Protein AF-A0A5C6C5L1-F1 (afdb_monomer_lite)

Secondary structure (DSSP, 8-state):
----------HHHHHHHHHHTT--------------TTPPPB-SSTTSPPB---HHHHHHHHHHHHHHHHHHSSPPP------TT--TTSSGGGT-GGGGT---HHHHHHHHHS---SS---S---

InterPro domains:
  IPR017850 Alkaline-phosphatase-like, core domain superfamily [G3DSA:3.40.720.10] (73-126)
  IPR017850 Alkaline-phosphatase-like, core domain superfamily [SSF53649] (75-122)
  IPR050738 Sulfatase enzyme [PTHR42693] (29-121)

Foldseek 3Di:
DDDDDDDDDDPVVVVVVVVVVVPDDDPPPPPPPPLPPPADFDDPDPPDDTDRDDVVVVVVVVVVQVVVCVVPVDGDDDDDDDDPPDDQQCAVCSPHAVVPPHHDVVVNVCCVVDPDDPDDDDPDDD

pLDDT: mean 73.53, std 24.04, range [26.02, 96.19]

Radius of gyration: 23.07 Å; chains: 1; bounding box: 49×68×43 Å

Organism: NCBI:txid2714739

Structure (mmCIF, N/CA/C/O backbone):
data_AF-A0A5C6C5L1-F1
#
_entry.id   AF-A0A5C6C5L1-F1
#
loop_
_atom_site.group_PDB
_atom_site.id
_atom_site.type_symbol
_atom_site.label_atom_id
_atom_site.label_alt_id
_atom_site.label_comp_id
_atom_site.label_asym_id
_atom_site.label_entity_id
_atom_site.label_seq_id
_atom_site.pdbx_PDB_ins_code
_atom_site.Cartn_x
_atom_site.Cartn_y
_atom_site.Cartn_z
_atom_site.occupancy
_atom_site.B_iso_or_equiv
_atom_site.auth_seq_id
_atom_site.auth_comp_id
_atom_site.auth_asym_id
_atom_site.auth_atom_id
_atom_site.pdbx_PDB_model_num
ATOM 1 N N . MET A 1 1 ? -22.782 -44.860 -6.032 1.00 30.09 1 MET A N 1
ATOM 2 C CA . MET A 1 1 ? -21.910 -45.078 -7.203 1.00 30.09 1 MET A CA 1
ATOM 3 C C . MET A 1 1 ? -22.085 -43.870 -8.123 1.00 30.09 1 MET A C 1
ATOM 5 O O . MET A 1 1 ? -23.201 -43.643 -8.551 1.00 30.09 1 MET A O 1
ATOM 9 N N . TYR A 1 2 ? -21.007 -43.091 -8.286 1.00 26.47 2 TYR A N 1
ATOM 10 C CA . TYR A 1 2 ? -20.724 -41.990 -9.237 1.00 26.47 2 TYR A CA 1
ATOM 11 C C . TYR A 1 2 ? -21.570 -40.687 -9.310 1.00 26.47 2 TYR A C 1
ATOM 13 O O . TYR A 1 2 ? -22.661 -40.647 -9.859 1.00 26.47 2 TYR A O 1
ATOM 21 N N . LEU A 1 3 ? -20.947 -39.625 -8.765 1.00 30.88 3 LEU A N 1
ATOM 22 C CA . LEU A 1 3 ? -20.686 -38.248 -9.262 1.00 30.88 3 LEU A CA 1
ATOM 23 C C . LEU A 1 3 ? -21.206 -37.810 -10.655 1.00 30.88 3 LEU A C 1
ATOM 25 O O . LEU A 1 3 ? -20.913 -38.485 -11.635 1.00 30.88 3 LEU A O 1
ATOM 29 N N . ASN A 1 4 ? -21.791 -36.601 -10.763 1.00 27.62 4 ASN A N 1
ATOM 30 C CA . ASN A 1 4 ? -21.168 -35.330 -11.240 1.00 27.62 4 ASN A CA 1
ATOM 31 C C . ASN A 1 4 ? -22.258 -34.230 -11.384 1.00 27.62 4 ASN A C 1
ATOM 33 O O . ASN A 1 4 ? -23.314 -34.512 -11.935 1.00 27.62 4 ASN A O 1
ATOM 37 N N . VAL A 1 5 ? -22.202 -33.083 -10.689 1.00 38.81 5 VAL A N 1
ATOM 38 C CA . VAL A 1 5 ? -21.612 -31.770 -11.071 1.00 38.81 5 VAL A CA 1
ATOM 39 C C . VAL A 1 5 ? -21.978 -31.277 -12.485 1.00 38.81 5 VAL A C 1
ATOM 41 O O . VAL A 1 5 ? -21.390 -31.744 -13.451 1.00 38.81 5 VAL A O 1
ATOM 44 N N . GLU A 1 6 ? -22.929 -30.335 -12.588 1.00 32.75 6 GLU A N 1
ATOM 45 C CA . GLU A 1 6 ? -22.809 -29.000 -13.227 1.00 32.75 6 GLU A CA 1
ATOM 46 C C . GLU A 1 6 ? -24.180 -28.343 -13.502 1.00 32.75 6 GLU A C 1
ATOM 48 O O . GLU A 1 6 ? -25.161 -29.028 -13.771 1.00 32.75 6 GLU A O 1
ATOM 53 N N . SER A 1 7 ? -24.180 -26.998 -13.521 1.00 32.72 7 SER A N 1
ATOM 54 C CA . SER A 1 7 ? -25.243 -26.080 -13.984 1.00 32.72 7 SER A CA 1
ATOM 55 C C . SER A 1 7 ? -26.510 -26.000 -13.113 1.00 32.72 7 SER A C 1
ATOM 57 O O . SER A 1 7 ? -27.139 -26.999 -12.815 1.00 32.72 7 SER A O 1
ATOM 59 N N . PHE A 1 8 ? -27.015 -24.845 -12.677 1.00 39.41 8 PHE A N 1
ATOM 60 C CA . PHE A 1 8 ? -26.961 -23.511 -13.269 1.00 39.41 8 PHE A CA 1
ATOM 61 C C . PHE A 1 8 ? -27.334 -22.505 -12.156 1.00 39.41 8 PHE A C 1
ATOM 63 O O . PHE A 1 8 ? -28.430 -22.589 -11.603 1.00 39.41 8 PHE A O 1
ATOM 70 N N . MET A 1 9 ? -26.430 -21.588 -11.785 1.00 39.03 9 MET A N 1
ATOM 71 C CA . MET A 1 9 ? -26.757 -20.466 -10.889 1.00 39.03 9 MET A CA 1
ATOM 72 C C . MET A 1 9 ? -27.764 -19.564 -11.607 1.00 39.03 9 MET A C 1
ATOM 74 O O . MET A 1 9 ? -27.509 -19.096 -12.717 1.00 39.03 9 MET A O 1
ATOM 78 N N . ASN A 1 10 ? -28.937 -19.388 -11.007 1.00 39.09 10 ASN A N 1
ATOM 79 C CA . ASN A 1 10 ? -30.094 -18.768 -11.640 1.00 39.09 10 ASN A CA 1
ATOM 80 C C . ASN A 1 10 ? -30.059 -17.246 -11.428 1.00 39.09 10 ASN A C 1
ATOM 82 O O . ASN A 1 10 ? -29.670 -16.756 -10.372 1.00 39.09 10 ASN A O 1
ATOM 86 N N . THR A 1 11 ? -30.530 -16.474 -12.408 1.00 48.53 11 THR A N 1
ATOM 87 C CA . THR A 1 11 ? -30.675 -15.005 -12.355 1.00 48.53 11 THR A CA 1
ATOM 88 C C . THR A 1 11 ? -31.553 -14.532 -11.180 1.00 48.53 11 THR A C 1
ATOM 90 O O . THR A 1 11 ? -31.477 -13.379 -10.764 1.00 48.53 11 THR A O 1
ATOM 93 N N . GLN A 1 12 ? -32.345 -15.437 -10.595 1.00 46.66 12 GLN A N 1
ATOM 94 C CA . GLN A 1 12 ? -33.133 -15.223 -9.375 1.00 46.66 12 GLN A CA 1
ATOM 95 C C . GLN A 1 12 ? -32.256 -15.054 -8.112 1.00 46.66 12 GLN A C 1
ATOM 97 O O . GLN A 1 12 ? -32.631 -14.296 -7.219 1.00 46.66 12 GLN A O 1
ATOM 102 N N . ASP A 1 13 ? -31.059 -15.656 -8.066 1.00 42.59 13 ASP A N 1
ATOM 103 C CA . ASP A 1 13 ? -30.123 -15.523 -6.936 1.00 42.59 13 ASP A CA 1
ATOM 104 C C . ASP A 1 13 ? -29.452 -14.135 -6.916 1.00 42.59 13 ASP A C 1
ATOM 106 O O . ASP A 1 13 ? -29.162 -13.579 -5.854 1.00 42.59 13 ASP A O 1
ATOM 110 N N . PHE A 1 14 ? -29.279 -13.519 -8.094 1.00 40.75 14 PHE A N 1
ATOM 111 C CA . PHE A 1 14 ? -28.740 -12.159 -8.233 1.00 40.75 14 PHE A CA 1
ATOM 112 C C . PHE A 1 14 ? -29.721 -11.080 -7.752 1.00 40.75 14 PHE A C 1
ATOM 114 O O . PHE A 1 14 ? -29.301 -10.056 -7.212 1.00 40.75 14 PHE A O 1
ATOM 121 N N . ILE A 1 15 ? -31.028 -11.316 -7.895 1.00 42.22 15 ILE A N 1
ATOM 122 C CA . ILE A 1 15 ? -32.070 -10.396 -7.416 1.00 42.22 15 ILE A CA 1
ATOM 123 C C . ILE A 1 15 ? -32.208 -10.490 -5.888 1.00 42.22 15 ILE A C 1
ATOM 125 O O . ILE A 1 15 ? -32.413 -9.473 -5.224 1.00 42.22 15 ILE A O 1
ATOM 129 N N . PHE A 1 16 ? -32.010 -11.678 -5.307 1.00 33.47 16 PHE A N 1
ATOM 130 C CA . PHE A 1 16 ? -32.077 -11.866 -3.856 1.00 33.47 16 PHE A CA 1
ATOM 131 C C . PHE A 1 16 ? -30.890 -11.220 -3.117 1.00 33.47 16 PHE A C 1
ATOM 133 O O . PHE A 1 16 ? -31.066 -10.663 -2.034 1.00 33.47 16 PHE A O 1
ATOM 140 N N . PHE A 1 17 ? -29.697 -11.201 -3.723 1.00 33.41 17 PHE A N 1
ATOM 141 C CA . PHE A 1 17 ? -28.528 -10.528 -3.140 1.00 33.41 17 PHE A CA 1
ATOM 142 C C . PHE A 1 17 ? -28.616 -8.992 -3.221 1.00 33.41 17 PHE A C 1
ATOM 144 O O . PHE A 1 17 ? -28.105 -8.293 -2.348 1.00 33.41 17 PHE A O 1
ATOM 151 N N . LEU A 1 18 ? -29.317 -8.455 -4.228 1.00 32.16 18 LEU A N 1
ATOM 152 C CA . LEU A 1 18 ? -29.474 -7.010 -4.420 1.00 32.16 18 LEU A CA 1
ATOM 153 C C . LEU A 1 18 ? -30.521 -6.385 -3.475 1.00 32.16 18 LEU A C 1
ATOM 155 O O . LEU A 1 18 ? -30.366 -5.235 -3.074 1.00 32.16 18 LEU A O 1
ATOM 159 N N . ILE A 1 19 ? -31.553 -7.131 -3.062 1.00 35.94 19 ILE A N 1
ATOM 160 C CA . ILE A 1 19 ? -32.607 -6.616 -2.164 1.00 35.94 19 ILE A CA 1
ATOM 161 C C . ILE A 1 19 ? -32.161 -6.608 -0.691 1.00 35.94 19 ILE A C 1
ATOM 163 O O . ILE A 1 19 ? -32.533 -5.702 0.055 1.00 35.94 19 ILE A O 1
ATOM 167 N N . VAL A 1 20 ? -31.285 -7.529 -0.270 1.00 32.25 20 VAL A N 1
ATOM 168 C CA . VAL A 1 20 ? -30.706 -7.503 1.091 1.00 32.25 20 VAL A CA 1
ATOM 169 C C . VAL A 1 20 ? -29.775 -6.293 1.291 1.00 32.25 20 VAL A C 1
ATOM 171 O O . VAL A 1 20 ? -29.652 -5.794 2.408 1.00 32.25 20 VAL A O 1
ATOM 174 N N . ALA A 1 21 ? -29.196 -5.745 0.218 1.00 35.38 21 ALA A N 1
ATOM 175 C CA . ALA A 1 21 ? -28.339 -4.558 0.279 1.00 35.38 21 ALA A CA 1
ATOM 176 C C . ALA A 1 21 ? -29.103 -3.222 0.427 1.00 35.38 21 ALA A C 1
ATOM 178 O O . ALA A 1 21 ? -28.485 -2.208 0.738 1.00 35.38 21 ALA A O 1
ATOM 179 N N . VAL A 1 22 ? -30.430 -3.202 0.244 1.00 41.22 22 VAL A N 1
ATOM 180 C CA . VAL A 1 22 ? -31.254 -1.972 0.303 1.00 41.22 22 VAL A CA 1
ATOM 181 C C . VAL A 1 22 ? -32.091 -1.884 1.596 1.00 41.22 22 VAL A C 1
ATOM 183 O O . VAL A 1 22 ? -32.724 -0.870 1.871 1.00 41.22 22 VAL A O 1
ATOM 186 N N . GLY A 1 23 ? -32.060 -2.920 2.442 1.00 28.28 23 GLY A N 1
ATOM 187 C CA . GLY A 1 23 ? -32.926 -3.055 3.620 1.00 28.28 23 GLY A CA 1
ATOM 188 C C . GLY A 1 23 ? -32.321 -2.708 4.985 1.00 28.28 23 GLY A C 1
ATOM 189 O O . GLY A 1 23 ? -32.968 -2.986 5.990 1.00 28.28 23 GLY A O 1
ATOM 190 N N . CYS A 1 24 ? -31.119 -2.129 5.069 1.00 26.02 24 CYS A N 1
ATOM 191 C CA . CYS A 1 24 ? -30.582 -1.636 6.343 1.00 26.02 24 CYS A CA 1
ATOM 192 C C . CYS A 1 24 ? -30.646 -0.108 6.381 1.00 26.02 24 CYS A C 1
ATOM 194 O O . CYS A 1 24 ? -29.683 0.600 6.097 1.00 26.02 24 CYS A O 1
ATOM 196 N N . SER A 1 25 ? -31.827 0.401 6.713 1.00 35.06 25 SER A N 1
ATOM 197 C CA . SER A 1 25 ? -31.985 1.744 7.241 1.00 35.06 25 SER A CA 1
ATOM 198 C C . SER A 1 25 ? -31.297 1.827 8.603 1.00 35.06 25 SER A C 1
ATOM 200 O O . SER A 1 25 ? -31.870 1.447 9.622 1.00 35.06 25 SER A O 1
ATOM 202 N N . SER A 1 26 ? -30.097 2.387 8.631 1.00 33.81 26 SER A N 1
ATOM 203 C CA . SER A 1 26 ? -29.694 3.256 9.726 1.00 33.81 26 SER A CA 1
ATOM 204 C C . SER A 1 26 ? -29.525 4.644 9.135 1.00 33.81 26 SER A C 1
ATOM 206 O O . SER A 1 26 ? -28.580 4.944 8.412 1.00 33.81 26 SER A O 1
ATOM 208 N N . THR A 1 27 ? -30.491 5.503 9.440 1.00 36.91 27 THR A N 1
ATOM 209 C CA . THR A 1 27 ? -30.244 6.931 9.570 1.00 36.91 27 THR A CA 1
ATOM 210 C C . THR A 1 27 ? -29.053 7.108 10.504 1.00 36.91 27 THR A C 1
ATOM 212 O O . THR A 1 27 ? -29.188 7.080 11.723 1.00 36.91 27 THR A O 1
ATOM 215 N N . ALA A 1 28 ? -27.883 7.230 9.908 1.00 34.66 28 ALA A N 1
ATOM 216 C CA . ALA A 1 28 ? -26.723 7.849 10.496 1.00 34.66 28 ALA A CA 1
ATOM 217 C C . ALA A 1 28 ? -26.100 8.675 9.371 1.00 34.66 28 ALA A C 1
ATOM 219 O O . ALA A 1 28 ? -25.028 8.377 8.859 1.00 34.66 28 ALA A O 1
ATOM 220 N N . PHE A 1 29 ? -26.776 9.772 9.019 1.00 32.09 29 PHE A N 1
ATOM 221 C CA . PHE A 1 29 ? -26.027 11.019 9.054 1.00 32.09 29 PHE A CA 1
ATOM 222 C C . PHE A 1 29 ? -25.532 11.103 10.497 1.00 32.09 29 PHE A C 1
ATOM 224 O O . PHE A 1 29 ? -26.259 11.550 11.380 1.00 32.09 29 PHE A O 1
ATOM 231 N N . ALA A 1 30 ? -24.383 10.480 10.774 1.00 34.03 30 ALA A N 1
ATOM 232 C CA . ALA A 1 30 ? -23.626 10.867 11.936 1.00 34.03 30 ALA A CA 1
ATOM 233 C C . ALA A 1 30 ? -23.402 12.351 11.695 1.00 34.03 30 ALA A C 1
ATOM 235 O O . ALA A 1 30 ? -22.843 12.726 10.663 1.00 34.03 30 ALA A O 1
ATOM 236 N N . ASP A 1 31 ? -23.985 13.177 12.561 1.00 36.34 31 ASP A N 1
ATOM 237 C CA . ASP A 1 31 ? -23.538 14.545 12.717 1.00 36.34 31 ASP A CA 1
ATOM 238 C C . ASP A 1 31 ? -22.015 14.501 12.616 1.00 36.34 31 ASP A C 1
ATOM 240 O O . ASP A 1 31 ? -21.370 13.798 13.403 1.00 36.34 31 ASP A O 1
ATOM 244 N N . ASP A 1 32 ? -21.455 15.204 11.630 1.00 46.66 32 ASP A N 1
ATOM 245 C CA . ASP A 1 32 ? -20.071 15.654 11.668 1.00 46.66 32 ASP A CA 1
ATOM 246 C C . ASP A 1 32 ? -19.976 16.553 12.909 1.00 46.66 32 ASP A C 1
ATOM 248 O O . ASP A 1 32 ? -20.014 17.784 12.829 1.00 46.66 32 ASP A O 1
ATOM 252 N N . ALA A 1 33 ? -19.965 15.939 14.097 1.00 48.56 33 ALA A N 1
ATOM 253 C CA . ALA A 1 33 ? -19.670 16.604 15.343 1.00 48.56 33 ALA A CA 1
ATOM 254 C C . ALA A 1 33 ? -18.352 17.316 15.068 1.00 48.56 33 ALA A C 1
ATOM 256 O O . ALA A 1 33 ? -17.4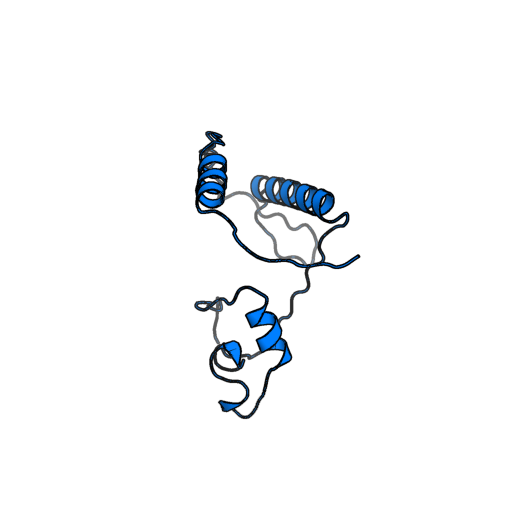20 16.654 14.604 1.00 48.56 33 ALA A O 1
ATOM 257 N N . PRO A 1 34 ? -18.278 18.647 15.237 1.00 48.94 34 PRO A N 1
ATOM 258 C CA . PRO A 1 34 ? -17.154 19.403 14.729 1.00 48.94 34 PRO A CA 1
ATOM 259 C C . PRO A 1 34 ? -15.899 18.808 15.347 1.00 48.94 34 PRO A C 1
ATOM 261 O O . PRO A 1 34 ? -15.668 18.951 16.550 1.00 48.94 34 PRO A O 1
ATOM 264 N N . THR A 1 35 ? -15.102 18.114 14.528 1.00 58.31 35 THR A N 1
ATOM 265 C CA . THR A 1 35 ? -13.725 17.796 14.862 1.00 58.31 35 THR A CA 1
ATOM 266 C C . THR A 1 35 ? -13.121 19.148 15.139 1.00 58.31 35 THR A C 1
ATOM 268 O O . THR A 1 35 ? -12.927 19.947 14.220 1.00 58.31 35 THR A O 1
ATOM 271 N N . ASN A 1 36 ? -12.960 19.473 16.416 1.00 64.81 36 ASN A N 1
ATOM 272 C CA . ASN A 1 36 ? -12.359 20.724 16.795 1.00 64.81 36 ASN A CA 1
ATOM 273 C C . ASN A 1 36 ? -10.941 20.663 16.225 1.00 64.81 36 ASN A C 1
ATOM 275 O O . ASN A 1 36 ? -10.086 19.972 16.763 1.00 64.81 36 ASN A O 1
ATOM 279 N N . VAL A 1 37 ? -10.707 21.326 15.092 1.00 64.19 37 VAL A N 1
ATOM 280 C CA . VAL A 1 37 ? -9.395 21.380 14.429 1.00 64.19 37 VAL A CA 1
ATOM 281 C C . VAL A 1 37 ? -8.344 22.041 15.322 1.00 64.19 37 VAL A C 1
ATOM 283 O O . VAL A 1 37 ? -7.151 21.928 15.067 1.00 64.19 37 VAL A O 1
ATOM 286 N N . PHE A 1 38 ? -8.796 22.699 16.391 1.00 73.94 38 PHE A N 1
ATOM 287 C CA . PHE A 1 38 ? -7.988 23.275 17.454 1.00 73.94 38 PHE A CA 1
ATOM 288 C C . PHE A 1 38 ? -7.927 22.380 18.701 1.00 73.94 38 PHE A C 1
ATOM 290 O O . PHE A 1 38 ? -7.514 22.843 19.765 1.00 73.94 38 PHE A O 1
ATOM 297 N N . ALA A 1 39 ? -8.356 21.116 18.613 1.00 72.75 39 ALA A N 1
ATOM 298 C CA . ALA A 1 39 ? -8.161 20.152 19.683 1.00 72.75 39 ALA A CA 1
ATOM 299 C C . ALA A 1 39 ? -6.655 19.999 19.955 1.00 72.75 39 ALA A C 1
ATOM 301 O O . ALA A 1 39 ? -5.861 19.935 19.011 1.00 72.75 39 ALA A O 1
ATOM 302 N N . PRO A 1 40 ? -6.246 19.957 21.232 1.00 78.00 40 PRO A N 1
ATOM 303 C CA . PRO A 1 40 ? -4.843 19.811 21.575 1.00 78.00 40 PRO A CA 1
ATOM 304 C C . PRO A 1 40 ? -4.309 18.479 21.043 1.00 78.00 40 PRO A C 1
ATOM 306 O O . PRO A 1 40 ? -4.979 17.446 21.124 1.00 78.00 40 PRO A O 1
ATOM 309 N N . THR A 1 41 ? -3.089 18.502 20.513 1.00 84.44 41 THR A N 1
ATOM 310 C CA . THR A 1 41 ? -2.388 17.280 20.133 1.00 84.44 41 THR A CA 1
ATOM 311 C C . THR A 1 41 ? -1.952 16.525 21.381 1.00 84.44 41 THR A C 1
ATOM 313 O O . THR A 1 41 ? -1.567 17.112 22.394 1.00 84.44 41 THR A O 1
ATOM 316 N N . VAL A 1 42 ? -2.019 15.200 21.312 1.00 85.56 42 VAL A N 1
ATOM 317 C CA . VAL A 1 42 ? -1.585 14.310 22.385 1.00 85.56 42 VAL A CA 1
A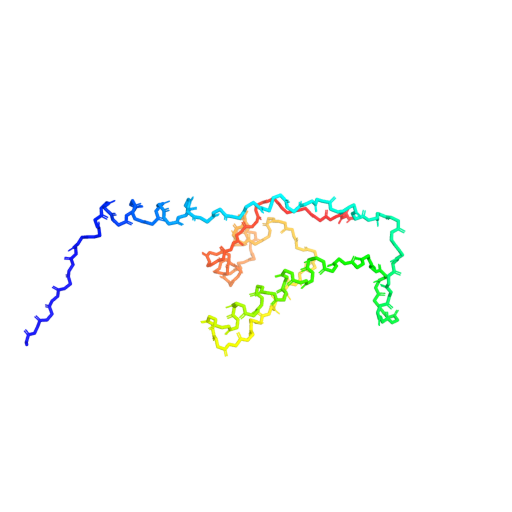TOM 318 C C . VAL A 1 42 ? -0.383 13.527 21.887 1.00 85.56 42 VAL A C 1
ATOM 320 O O . VAL A 1 42 ? -0.403 12.933 20.810 1.00 85.56 42 VAL A O 1
ATOM 323 N N . GLN A 1 43 ? 0.678 13.522 22.686 1.00 88.50 43 GLN A N 1
ATOM 324 C CA . GLN A 1 43 ? 1.849 12.696 22.449 1.00 88.50 43 GLN A CA 1
ATOM 325 C C . GLN A 1 43 ? 1.817 11.526 23.434 1.00 88.50 43 GLN A C 1
ATOM 327 O O . GLN A 1 43 ? 2.047 11.690 24.628 1.00 88.50 43 GLN A O 1
ATOM 332 N N . THR A 1 44 ? 1.494 10.329 22.947 1.00 85.06 44 THR A N 1
ATOM 333 C CA . THR A 1 44 ? 1.358 9.137 23.805 1.00 85.06 44 THR A CA 1
ATOM 334 C C . THR A 1 44 ? 2.700 8.546 24.238 1.00 85.06 44 THR A C 1
ATOM 336 O O . THR A 1 44 ? 2.759 7.803 25.215 1.00 85.06 44 THR A O 1
ATOM 339 N N . LYS A 1 45 ? 3.775 8.823 23.491 1.00 87.75 45 LYS A N 1
ATOM 340 C CA . LYS A 1 45 ? 5.148 8.376 23.767 1.00 87.75 45 LYS A CA 1
ATOM 341 C C . LYS A 1 45 ? 6.131 9.449 23.324 1.00 87.75 45 LYS A C 1
ATOM 343 O O . LYS A 1 45 ? 5.895 10.077 22.300 1.00 87.75 45 LYS A O 1
ATOM 348 N N . GLU A 1 46 ? 7.257 9.568 24.020 1.00 90.06 46 GLU A N 1
ATOM 349 C CA . GLU A 1 46 ? 8.308 10.558 23.726 1.00 90.06 46 GLU A CA 1
ATOM 350 C C . GLU A 1 46 ? 8.774 10.546 22.257 1.00 90.06 46 GLU A C 1
ATOM 352 O O . GLU A 1 46 ? 9.006 11.600 21.677 1.00 90.06 46 GLU A O 1
ATOM 357 N N . TYR A 1 47 ? 8.859 9.366 21.631 1.00 88.56 47 TYR A N 1
ATOM 358 C CA . TYR A 1 47 ? 9.339 9.209 20.248 1.00 88.56 47 TYR A CA 1
ATOM 359 C C . TYR A 1 47 ? 8.245 9.298 19.177 1.00 88.56 47 TYR A C 1
ATOM 361 O O . TYR A 1 47 ? 8.538 9.128 17.997 1.00 88.56 47 TYR A O 1
ATOM 369 N N . PHE A 1 48 ? 6.979 9.456 19.563 1.00 89.00 48 PHE A N 1
ATOM 370 C CA . PHE A 1 48 ? 5.875 9.545 18.606 1.00 89.00 48 PHE A CA 1
ATOM 371 C C . PHE A 1 48 ? 5.592 11.002 18.278 1.00 89.00 48 PHE A C 1
ATOM 373 O O . PHE A 1 48 ? 5.683 11.861 19.152 1.00 89.00 48 PHE A O 1
ATOM 380 N N . GLU A 1 49 ? 5.210 11.281 17.038 1.00 86.81 49 GLU A N 1
ATOM 381 C CA . GLU A 1 49 ? 4.733 12.611 16.680 1.00 86.81 49 GLU A CA 1
ATOM 382 C C . GLU A 1 49 ? 3.402 12.901 17.397 1.00 86.81 49 GLU A C 1
ATOM 384 O O . GLU A 1 49 ? 2.552 12.007 17.505 1.00 86.81 49 GLU A O 1
ATOM 389 N N . PRO A 1 50 ? 3.203 14.125 17.923 1.00 88.31 50 PRO A N 1
ATOM 390 C CA . PRO A 1 50 ? 1.924 14.518 18.495 1.00 88.31 50 PRO A CA 1
ATOM 391 C C . PRO A 1 50 ? 0.813 14.392 17.450 1.00 88.31 50 PRO A C 1
ATOM 393 O O . PRO A 1 50 ? 0.940 14.913 16.343 1.00 88.31 50 PRO A O 1
ATOM 396 N N . PHE A 1 51 ? -0.297 13.749 17.810 1.00 86.62 51 PHE A N 1
ATOM 397 C CA . PHE A 1 51 ? -1.432 13.570 16.904 1.00 86.62 51 PHE A CA 1
ATOM 398 C C . PHE A 1 51 ? -2.727 14.109 17.514 1.00 86.62 51 PHE A C 1
ATOM 400 O O . PHE A 1 51 ? -2.851 14.254 18.731 1.00 86.62 51 PHE A O 1
ATOM 407 N N . ILE A 1 52 ? -3.693 14.434 16.655 1.00 87.06 52 ILE A N 1
ATOM 408 C CA . ILE A 1 52 ? -5.037 14.839 17.078 1.00 87.06 52 ILE A CA 1
ATOM 409 C C . ILE A 1 52 ? -5.858 13.560 17.300 1.00 87.06 52 ILE A C 1
ATOM 411 O O . ILE A 1 52 ? -6.037 12.808 16.336 1.00 87.06 52 ILE A O 1
ATOM 415 N N . PRO A 1 53 ? -6.354 13.291 18.521 1.00 84.25 53 PRO A N 1
ATOM 416 C CA . PRO A 1 53 ? -7.133 12.088 18.799 1.00 84.25 53 PRO A CA 1
ATOM 417 C C . PRO A 1 53 ? -8.465 12.090 18.039 1.00 84.25 53 PRO A C 1
ATOM 419 O O . PRO A 1 53 ? -9.120 13.127 17.920 1.00 84.25 53 PRO A O 1
ATOM 422 N N . ARG A 1 54 ? -8.866 10.915 17.537 1.00 86.25 54 ARG A N 1
ATOM 423 C CA . ARG A 1 54 ? -10.107 10.701 16.768 1.00 86.25 54 ARG A CA 1
ATOM 424 C C . ARG A 1 54 ? -10.900 9.527 17.359 1.00 86.25 54 ARG A C 1
ATOM 426 O O . ARG A 1 54 ? -10.832 8.413 16.834 1.00 86.25 54 ARG A O 1
ATOM 433 N N . PRO A 1 55 ? -11.591 9.739 18.494 1.00 86.31 55 PRO A N 1
ATOM 434 C CA . PRO A 1 55 ? -12.211 8.657 19.267 1.00 86.31 55 PRO A CA 1
ATOM 435 C C . PRO A 1 55 ? -13.338 7.931 18.514 1.00 86.31 55 PRO A C 1
ATOM 437 O O . PRO A 1 55 ? -13.580 6.745 18.733 1.00 86.31 55 PRO A O 1
ATOM 440 N N . ASP A 1 56 ? -14.012 8.629 17.606 1.00 87.12 56 ASP A N 1
ATOM 441 C CA . ASP A 1 56 ? -14.991 8.092 16.663 1.00 87.12 56 ASP A CA 1
ATOM 442 C C . ASP A 1 56 ? -14.364 7.041 15.731 1.00 87.12 56 ASP A C 1
ATOM 444 O O . ASP A 1 56 ? -14.849 5.911 15.654 1.00 87.12 56 ASP A O 1
ATOM 448 N N . GLN A 1 57 ? -13.229 7.373 15.105 1.00 87.94 57 GLN A N 1
ATOM 449 C CA . GLN A 1 57 ? -12.498 6.466 14.213 1.00 87.94 57 GLN A CA 1
ATOM 450 C C . GLN A 1 57 ? -11.903 5.280 14.979 1.00 87.94 57 GLN A C 1
ATOM 452 O O . GLN A 1 57 ? -11.898 4.155 14.479 1.00 87.94 57 GLN A O 1
ATOM 457 N N . GLU A 1 58 ? -11.421 5.514 16.201 1.00 88.12 58 GLU A N 1
ATOM 458 C CA . GLU A 1 58 ? -10.908 4.460 17.081 1.00 88.12 58 GLU A CA 1
ATOM 459 C C . GLU A 1 58 ? -12.000 3.451 17.462 1.00 88.12 58 GLU A C 1
ATOM 461 O O . GLU A 1 58 ? -11.767 2.241 17.406 1.00 88.12 58 GLU A O 1
ATOM 466 N N . THR A 1 59 ? -13.204 3.934 17.788 1.00 91.81 59 THR A N 1
ATOM 467 C CA . THR A 1 59 ? -14.355 3.077 18.112 1.00 91.81 59 THR A CA 1
ATOM 468 C C . THR A 1 59 ? -14.788 2.263 16.891 1.00 91.81 59 THR A C 1
ATOM 470 O O . THR A 1 59 ? -14.916 1.042 16.974 1.00 91.81 59 THR A O 1
ATOM 473 N N . GLU A 1 60 ? -14.917 2.905 15.726 1.00 92.69 60 GLU A N 1
ATOM 474 C CA . GLU A 1 60 ? -15.280 2.220 14.481 1.00 92.69 60 GLU A CA 1
ATOM 475 C C . GLU A 1 60 ? -14.243 1.148 14.089 1.00 92.69 60 GLU A C 1
ATOM 477 O O . GLU A 1 60 ? -14.590 0.045 13.650 1.00 92.69 60 GLU A O 1
ATOM 482 N N . ALA A 1 61 ? -12.952 1.441 14.262 1.00 90.00 61 ALA A N 1
ATOM 483 C CA . ALA A 1 61 ? -11.879 0.486 14.011 1.00 90.00 61 ALA A CA 1
ATOM 484 C C . ALA A 1 61 ? -11.939 -0.714 14.971 1.00 90.00 61 ALA A C 1
ATOM 486 O O . ALA A 1 61 ? -11.738 -1.852 14.534 1.00 90.00 61 ALA A O 1
ATOM 487 N N . ALA A 1 62 ? -12.244 -0.482 16.253 1.00 90.69 62 ALA A N 1
ATOM 488 C CA . ALA A 1 62 ? -12.401 -1.540 17.248 1.00 90.69 62 ALA A CA 1
ATOM 489 C C . ALA A 1 62 ? -13.579 -2.472 16.915 1.00 90.69 62 ALA A C 1
ATOM 491 O O . ALA A 1 62 ? -13.422 -3.696 16.962 1.00 90.69 62 ALA A O 1
ATOM 492 N N . ASP A 1 63 ? -14.715 -1.917 16.491 1.00 93.81 63 ASP A N 1
ATOM 493 C CA . ASP A 1 63 ? -15.889 -2.696 16.082 1.00 93.81 63 ASP A CA 1
ATOM 494 C C . ASP A 1 63 ? -15.597 -3.557 14.844 1.00 93.81 63 ASP A C 1
ATOM 496 O O . ASP A 1 63 ? -15.906 -4.755 14.807 1.00 93.81 63 ASP A O 1
ATOM 500 N N . LYS A 1 64 ? -14.924 -2.981 13.837 1.00 92.19 64 LYS A N 1
ATOM 501 C CA . LYS A 1 64 ? -14.480 -3.717 12.640 1.00 92.19 64 LYS A CA 1
ATOM 502 C C . LYS A 1 64 ? -13.503 -4.834 12.998 1.00 92.19 64 LYS A C 1
ATOM 504 O O . LYS A 1 64 ? -13.606 -5.936 12.454 1.00 92.19 64 LYS A O 1
ATOM 509 N N . LEU A 1 65 ? -12.575 -4.581 13.918 1.00 91.81 65 LEU A N 1
ATOM 510 C CA . LEU A 1 65 ? -11.614 -5.577 14.379 1.00 91.81 65 LEU A CA 1
ATOM 511 C C . LEU A 1 65 ? -12.317 -6.745 15.087 1.00 91.81 65 LEU A C 1
ATOM 513 O O . LEU A 1 65 ? -12.066 -7.900 14.741 1.00 91.81 65 LEU A O 1
ATOM 517 N N . ALA A 1 66 ? -13.261 -6.459 15.988 1.00 92.62 66 ALA A N 1
ATOM 518 C CA . ALA A 1 66 ? -14.055 -7.479 16.671 1.00 92.62 66 ALA A CA 1
ATOM 519 C C . ALA A 1 66 ? -14.886 -8.325 15.688 1.00 92.62 66 ALA A C 1
ATOM 521 O O . ALA A 1 66 ? -14.968 -9.552 15.818 1.00 92.62 66 ALA A O 1
ATOM 522 N N . ALA A 1 67 ? -15.463 -7.700 14.657 1.00 93.94 67 ALA A N 1
ATOM 523 C CA . ALA A 1 67 ? -16.188 -8.407 13.605 1.00 93.94 67 ALA A CA 1
ATOM 524 C C . ALA A 1 67 ? -15.276 -9.347 12.792 1.00 93.94 67 ALA A C 1
ATOM 526 O O . ALA A 1 67 ? -15.660 -10.483 12.492 1.00 93.94 67 ALA A O 1
ATOM 527 N N . LEU A 1 68 ? -14.057 -8.907 12.460 1.00 93.88 68 LEU A N 1
ATOM 528 C CA . LEU A 1 68 ? -13.066 -9.728 11.756 1.00 93.88 68 LEU A CA 1
ATOM 529 C C . LEU A 1 68 ? -12.569 -10.890 12.621 1.00 93.88 68 LEU A C 1
ATOM 531 O O . LEU A 1 68 ? -12.475 -12.016 12.131 1.00 93.88 68 LEU A O 1
ATOM 535 N N . GLU A 1 69 ? -12.321 -10.652 13.908 1.00 93.50 69 GLU A N 1
ATOM 536 C CA . GLU A 1 69 ? -11.959 -11.699 14.866 1.00 93.50 69 GLU A CA 1
ATOM 537 C C . GLU A 1 69 ? -13.042 -12.768 14.969 1.00 93.50 69 GLU A C 1
ATOM 539 O O . GLU A 1 69 ? -12.744 -13.958 14.881 1.00 93.50 69 GLU A O 1
ATOM 544 N N . LYS A 1 70 ? -14.310 -12.357 15.070 1.00 93.25 70 LYS A N 1
ATOM 545 C CA . LYS A 1 70 ? -15.447 -13.282 15.083 1.00 93.25 70 LYS A CA 1
ATOM 546 C C . LYS A 1 70 ? -15.548 -14.091 13.787 1.00 93.25 70 LYS A C 1
ATOM 548 O O . LYS A 1 70 ? -15.907 -15.264 13.828 1.00 93.25 70 LYS A O 1
ATOM 553 N N . LYS A 1 71 ? -15.235 -13.481 12.639 1.00 93.56 71 LYS A N 1
ATOM 554 C CA . LYS A 1 71 ? -15.307 -14.131 11.322 1.00 93.56 71 LYS A CA 1
ATOM 555 C C . LYS A 1 71 ? -14.179 -15.140 11.087 1.00 93.56 71 LYS A C 1
ATOM 557 O O . LYS A 1 71 ? -14.424 -16.178 10.480 1.00 93.56 71 LYS A O 1
ATOM 562 N N . PHE A 1 72 ? -12.959 -14.841 11.531 1.00 91.50 72 PHE A N 1
ATOM 563 C CA . PHE A 1 72 ? -11.762 -15.631 11.208 1.00 91.50 72 PHE A CA 1
ATOM 564 C C . PHE A 1 72 ? -11.148 -16.371 12.409 1.00 91.50 72 PHE A C 1
ATOM 566 O O . PHE A 1 72 ? -10.150 -17.072 12.241 1.00 91.50 72 PHE A O 1
ATOM 573 N N . GLY A 1 73 ? -11.717 -16.221 13.610 1.00 92.56 73 GLY A N 1
ATOM 574 C CA . GLY A 1 73 ? -11.263 -16.862 14.851 1.00 92.56 73 GLY A CA 1
ATOM 5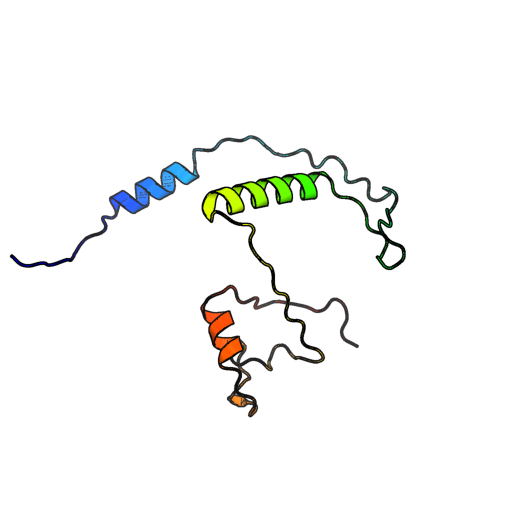75 C C . GLY A 1 73 ? -9.950 -16.309 15.414 1.00 92.56 73 GLY A C 1
ATOM 576 O O . GLY A 1 73 ? -9.398 -16.875 16.354 1.00 92.56 73 GLY A O 1
ATOM 577 N N . ARG A 1 74 ? -9.416 -15.234 14.823 1.00 92.25 74 ARG A N 1
ATOM 578 C CA . ARG A 1 74 ? -8.169 -14.579 15.235 1.00 92.25 74 ARG A CA 1
ATOM 579 C C . ARG A 1 74 ? -8.106 -13.143 14.738 1.00 92.25 74 ARG A C 1
ATOM 581 O O . ARG A 1 74 ? -8.736 -12.796 13.739 1.00 92.25 74 ARG A O 1
ATOM 588 N N . LYS A 1 75 ? -7.258 -12.350 15.390 1.00 90.06 75 LYS A N 1
ATOM 589 C CA . LYS A 1 75 ? -6.899 -11.002 14.942 1.00 90.06 75 LYS A CA 1
ATOM 590 C C . LYS A 1 75 ? -6.181 -11.054 13.585 1.00 90.06 75 LYS A C 1
ATOM 592 O O . LYS A 1 75 ? -5.303 -11.907 13.407 1.00 90.06 75 LYS A O 1
ATOM 597 N N . PRO A 1 76 ? -6.536 -10.182 12.623 1.00 92.62 76 PRO A N 1
ATOM 598 C CA . PRO A 1 76 ? -5.783 -10.036 11.385 1.00 92.62 76 PRO A CA 1
ATOM 599 C C . PRO A 1 76 ? -4.372 -9.512 11.681 1.00 92.62 76 PRO A C 1
ATOM 601 O O . PRO A 1 76 ? -4.172 -8.717 12.596 1.00 92.62 76 PRO A O 1
ATOM 604 N N . ASN A 1 77 ? -3.395 -9.950 10.887 1.00 93.06 77 ASN A N 1
ATOM 605 C CA . ASN A 1 77 ? -2.025 -9.444 10.950 1.00 93.06 77 ASN A CA 1
ATOM 606 C C . ASN A 1 77 ? -1.812 -8.477 9.787 1.00 93.06 77 ASN A C 1
ATOM 608 O O . ASN A 1 77 ? -2.156 -8.807 8.651 1.00 93.06 77 ASN A O 1
ATOM 612 N N . VAL A 1 78 ? -1.238 -7.311 10.067 1.00 91.62 78 VAL A N 1
ATOM 613 C CA . VAL A 1 78 ? -0.919 -6.300 9.055 1.00 91.62 78 VAL A CA 1
ATOM 614 C C . VAL A 1 78 ? 0.589 -6.305 8.836 1.00 91.62 78 VAL A C 1
ATOM 616 O O . VAL A 1 78 ? 1.352 -6.112 9.778 1.00 91.62 78 VAL A O 1
ATOM 619 N N . LEU A 1 79 ? 1.013 -6.539 7.594 1.00 90.94 79 LEU A N 1
ATOM 620 C CA . LEU A 1 79 ? 2.404 -6.428 7.163 1.00 90.94 79 LEU A CA 1
ATOM 621 C C . LEU A 1 79 ? 2.511 -5.247 6.203 1.00 90.94 79 LEU A C 1
ATOM 623 O O . LEU A 1 79 ? 1.858 -5.242 5.161 1.00 90.94 79 LEU A O 1
ATOM 627 N N . ILE A 1 80 ? 3.338 -4.267 6.555 1.00 92.69 80 ILE A N 1
ATOM 628 C CA . ILE A 1 80 ? 3.627 -3.108 5.711 1.00 92.69 80 ILE A CA 1
ATOM 629 C C . ILE A 1 80 ? 5.022 -3.302 5.129 1.00 92.69 80 ILE A C 1
ATOM 631 O O . ILE A 1 80 ? 5.990 -3.466 5.870 1.00 92.69 80 ILE A O 1
ATOM 635 N N . LEU A 1 81 ? 5.109 -3.300 3.802 1.00 89.94 81 LEU A N 1
ATOM 636 C CA . LEU A 1 81 ? 6.369 -3.297 3.070 1.00 89.94 81 LEU A CA 1
ATOM 637 C C . LEU A 1 81 ? 6.567 -1.890 2.515 1.00 89.94 81 LEU A C 1
ATOM 639 O O . LEU A 1 81 ? 5.796 -1.455 1.663 1.00 89.94 81 LEU A O 1
ATOM 643 N N . LEU A 1 82 ? 7.570 -1.186 3.029 1.00 90.81 82 LEU A N 1
ATOM 644 C CA . LEU A 1 82 ? 7.987 0.117 2.528 1.00 90.81 82 LEU A CA 1
ATOM 645 C C . LEU A 1 82 ? 9.287 -0.067 1.752 1.00 90.81 82 LEU A C 1
ATOM 647 O O . LEU A 1 82 ? 10.214 -0.708 2.250 1.00 90.81 82 LEU A O 1
ATOM 651 N N . VAL A 1 83 ? 9.329 0.465 0.536 1.00 89.81 83 VAL A N 1
ATOM 652 C CA . VAL A 1 83 ? 10.502 0.408 -0.335 1.00 89.81 83 VAL A CA 1
ATOM 653 C C . VAL A 1 83 ? 10.964 1.832 -0.590 1.00 89.81 83 VAL A C 1
ATOM 655 O O . VAL A 1 83 ? 10.145 2.692 -0.908 1.00 89.81 83 VAL A O 1
ATOM 658 N N . ASP A 1 84 ? 12.260 2.054 -0.411 1.00 91.06 84 ASP A N 1
ATOM 659 C CA . ASP A 1 84 ? 12.908 3.341 -0.637 1.00 91.06 84 ASP A CA 1
ATOM 660 C C . ASP A 1 84 ? 13.221 3.534 -2.126 1.00 91.06 84 ASP A C 1
ATOM 662 O O . ASP A 1 84 ? 13.518 2.555 -2.816 1.00 91.06 84 ASP A O 1
ATOM 666 N N . ASP A 1 85 ? 13.121 4.772 -2.613 1.00 87.44 85 ASP A N 1
ATOM 667 C CA . ASP A 1 85 ? 13.425 5.175 -3.998 1.00 87.44 85 ASP A CA 1
ATOM 668 C C . ASP A 1 85 ? 12.798 4.310 -5.114 1.00 87.44 85 ASP A C 1
ATOM 670 O O . ASP A 1 85 ? 13.325 4.207 -6.222 1.00 87.44 85 ASP A O 1
ATOM 674 N N . MET A 1 86 ? 11.639 3.698 -4.855 1.00 88.00 86 MET A N 1
ATOM 675 C CA . MET A 1 86 ? 10.894 2.957 -5.874 1.00 88.00 86 MET A CA 1
ATOM 676 C C . MET A 1 86 ? 9.938 3.885 -6.628 1.00 88.00 86 MET A C 1
ATOM 678 O O . MET A 1 86 ? 9.000 4.450 -6.061 1.00 88.00 86 MET A O 1
ATOM 682 N N . GLY A 1 87 ? 10.141 3.991 -7.937 1.00 87.00 87 GLY A N 1
ATOM 683 C CA . GLY A 1 87 ? 9.250 4.681 -8.853 1.00 87.00 87 GLY A CA 1
ATOM 684 C C . GLY A 1 87 ? 7.982 3.880 -9.154 1.00 87.00 87 GLY A C 1
ATOM 685 O O . GLY A 1 87 ? 7.950 2.649 -9.116 1.00 87.00 87 GLY A O 1
ATOM 686 N N . TRP A 1 88 ? 6.916 4.591 -9.534 1.00 87.25 88 TRP A N 1
ATOM 687 C CA . TRP A 1 88 ? 5.636 3.976 -9.915 1.00 87.25 88 TRP A CA 1
ATOM 688 C C . TRP A 1 88 ? 5.779 2.974 -11.070 1.00 87.25 88 TRP A C 1
ATOM 690 O O . TRP A 1 88 ? 5.101 1.952 -11.095 1.00 87.25 88 TRP A O 1
ATOM 700 N N . GLY A 1 89 ? 6.682 3.259 -12.010 1.00 87.62 89 GLY A N 1
ATOM 701 C CA . GLY A 1 89 ? 6.941 2.425 -13.178 1.00 87.62 89 GLY A CA 1
ATOM 702 C C . GLY A 1 89 ? 7.914 1.272 -12.946 1.00 87.62 89 GLY A C 1
ATOM 703 O O . GLY A 1 89 ? 8.221 0.595 -13.918 1.00 87.62 89 GLY A O 1
ATOM 704 N N . ASP A 1 90 ? 8.411 1.036 -11.727 1.00 89.75 90 ASP A N 1
ATOM 705 C CA . ASP A 1 90 ? 9.404 -0.021 -11.486 1.00 89.75 90 ASP A CA 1
ATOM 706 C C . ASP A 1 90 ? 8.783 -1.423 -11.364 1.00 89.75 90 ASP A C 1
ATOM 708 O O . ASP A 1 90 ? 9.306 -2.362 -11.973 1.00 89.75 90 ASP A O 1
ATOM 712 N N . PRO A 1 91 ? 7.665 -1.631 -10.636 1.00 91.62 91 PRO A N 1
ATOM 713 C CA . PRO A 1 91 ? 7.032 -2.944 -10.555 1.00 91.62 91 PRO A CA 1
ATOM 714 C C . PRO A 1 91 ? 6.406 -3.384 -11.887 1.00 91.62 91 PRO A C 1
ATOM 716 O O . PRO A 1 91 ? 5.835 -2.583 -12.633 1.00 91.62 91 PRO A O 1
ATOM 719 N N . GLY A 1 92 ? 6.432 -4.691 -12.165 1.00 91.50 92 GLY A N 1
ATOM 720 C CA . GLY A 1 92 ? 5.848 -5.264 -13.382 1.00 91.50 92 GLY A CA 1
ATOM 721 C C . GLY A 1 92 ? 4.347 -4.991 -13.503 1.00 91.50 92 GLY A C 1
ATOM 722 O O . GLY A 1 92 ? 3.841 -4.715 -14.590 1.00 91.50 92 GLY A O 1
ATOM 723 N N . CYS A 1 93 ? 3.634 -4.967 -12.379 1.00 90.06 93 CYS A N 1
ATOM 724 C CA . CYS A 1 93 ? 2.197 -4.720 -12.309 1.00 90.06 93 CYS A CA 1
ATOM 725 C C . CYS A 1 93 ? 1.755 -3.307 -12.740 1.00 90.06 93 CYS A C 1
ATOM 727 O O . CYS A 1 93 ? 0.554 -3.123 -12.988 1.00 90.06 93 CYS A O 1
ATOM 729 N N . TYR A 1 94 ? 2.702 -2.366 -12.873 1.00 91.12 94 TYR A N 1
ATOM 730 C CA . TYR A 1 94 ? 2.515 -1.005 -13.396 1.00 91.12 94 TYR A CA 1
ATOM 731 C C . TYR A 1 94 ?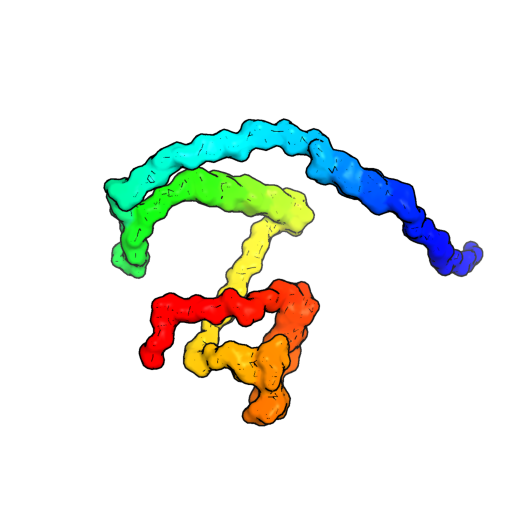 3.204 -0.769 -14.755 1.00 91.12 94 TYR A C 1
ATOM 733 O O . TYR A 1 94 ? 3.179 0.344 -15.272 1.00 91.12 94 TYR A O 1
ATOM 741 N N . GLY A 1 95 ? 3.761 -1.814 -15.378 1.00 87.25 95 GLY A N 1
ATOM 742 C CA . GLY A 1 95 ? 4.365 -1.744 -16.714 1.00 87.25 95 GLY A CA 1
ATOM 743 C C . GLY A 1 95 ? 5.895 -1.706 -16.740 1.00 87.25 95 GLY A C 1
ATOM 744 O O . GLY A 1 95 ? 6.463 -1.608 -17.824 1.00 87.25 95 GLY A O 1
ATOM 745 N N . GLY A 1 96 ? 6.564 -1.815 -15.590 1.00 89.62 96 GLY A N 1
ATOM 746 C CA . GLY A 1 96 ? 8.013 -1.987 -15.509 1.00 89.62 96 GLY A CA 1
ATOM 747 C C . GLY A 1 96 ? 8.437 -3.446 -15.457 1.00 89.62 96 GLY A C 1
ATOM 748 O O . GLY A 1 96 ? 8.146 -4.263 -16.335 1.00 89.62 96 GLY A O 1
ATOM 749 N N . GLY A 1 97 ? 9.148 -3.778 -14.383 1.00 90.38 97 GLY A N 1
ATOM 750 C CA . GLY A 1 97 ? 9.574 -5.121 -14.049 1.00 90.38 97 GLY A CA 1
ATOM 751 C C . GLY A 1 97 ? 10.513 -5.706 -15.098 1.00 90.38 97 GLY A C 1
ATOM 752 O O . GLY A 1 97 ? 11.630 -5.235 -15.315 1.00 90.38 97 GLY A O 1
ATOM 753 N N . LEU A 1 98 ? 10.036 -6.743 -15.789 1.00 86.50 98 LEU A N 1
ATOM 754 C CA . LEU A 1 98 ? 10.793 -7.411 -16.848 1.00 86.50 98 LEU A CA 1
ATOM 755 C C . LEU A 1 98 ? 11.225 -6.440 -17.960 1.00 86.50 98 LEU A C 1
ATOM 757 O O . LEU A 1 98 ? 12.317 -6.596 -18.500 1.00 86.50 98 LEU A O 1
ATOM 761 N N . LEU A 1 99 ? 10.405 -5.431 -18.274 1.00 85.44 99 LEU A N 1
ATOM 762 C CA . LEU A 1 99 ? 10.679 -4.478 -19.355 1.00 85.44 99 LEU A CA 1
ATOM 763 C C . LEU A 1 99 ? 11.871 -3.554 -19.065 1.00 85.44 99 LEU A C 1
ATOM 765 O O . LEU A 1 99 ? 12.523 -3.103 -20.002 1.00 85.44 99 LEU A O 1
ATOM 769 N N . ILE A 1 100 ? 12.189 -3.325 -17.788 1.00 88.19 100 ILE A N 1
ATOM 770 C CA . ILE A 1 100 ? 13.340 -2.521 -17.344 1.00 88.19 100 ILE A CA 1
ATOM 771 C C . ILE A 1 100 ? 14.510 -3.387 -16.843 1.00 88.19 100 ILE A C 1
ATOM 773 O O . ILE A 1 100 ? 15.478 -2.872 -16.294 1.00 88.19 100 ILE A O 1
ATOM 777 N N . GLY A 1 101 ? 14.434 -4.712 -17.020 1.00 89.12 101 GLY A N 1
ATOM 778 C CA . GLY A 1 101 ? 15.465 -5.659 -16.581 1.00 89.12 101 GLY A CA 1
ATOM 779 C C . GLY A 1 101 ? 15.388 -6.076 -15.106 1.00 89.12 101 GLY A C 1
ATOM 780 O O . GLY A 1 101 ? 16.285 -6.770 -14.634 1.00 89.12 101 GLY A O 1
ATOM 781 N N . ALA A 1 102 ? 14.320 -5.714 -14.387 1.00 89.06 102 ALA A N 1
ATOM 782 C CA . ALA A 1 102 ? 14.123 -6.005 -12.965 1.00 89.06 102 ALA A CA 1
ATOM 783 C C . ALA A 1 102 ? 12.807 -6.778 -12.718 1.00 89.06 102 ALA A C 1
ATOM 785 O O . ALA A 1 102 ? 11.837 -6.216 -12.214 1.00 89.06 102 ALA A O 1
ATOM 786 N N . PRO A 1 103 ? 12.707 -8.068 -13.086 1.00 91.19 103 PRO A N 1
ATOM 787 C CA . PRO A 1 103 ? 11.467 -8.831 -12.937 1.00 91.19 103 PRO A CA 1
ATOM 788 C C . PRO A 1 103 ? 11.013 -8.928 -11.469 1.00 91.19 103 PRO A C 1
ATOM 790 O O . PRO A 1 103 ? 11.783 -9.321 -10.594 1.00 91.19 103 PRO A O 1
ATOM 793 N N . THR A 1 104 ? 9.735 -8.636 -11.203 1.00 93.75 104 THR A N 1
ATOM 794 C CA . THR A 1 104 ? 9.147 -8.564 -9.849 1.00 93.75 104 THR A CA 1
ATOM 795 C C . THR A 1 104 ? 7.980 -9.552 -9.642 1.00 93.75 104 THR A C 1
ATOM 797 O O . THR A 1 104 ? 6.906 -9.174 -9.172 1.00 93.75 104 THR A O 1
ATOM 800 N N . PRO A 1 105 ? 8.173 -10.868 -9.886 1.00 94.44 105 PRO A N 1
ATOM 801 C CA . PRO A 1 105 ? 7.077 -11.847 -9.944 1.00 94.44 105 PRO A CA 1
ATOM 802 C C . PRO A 1 105 ? 6.284 -11.989 -8.635 1.00 94.44 105 PRO A C 1
ATOM 804 O O . PRO A 1 105 ? 5.090 -12.289 -8.65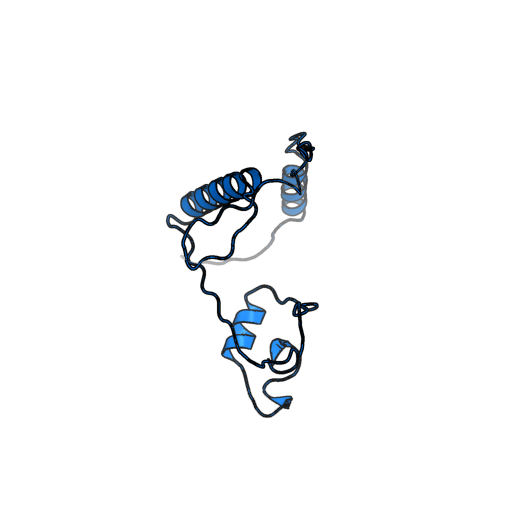3 1.00 94.44 105 PRO A O 1
ATOM 807 N N . ASN A 1 106 ? 6.925 -11.770 -7.481 1.00 94.62 106 ASN A N 1
ATOM 808 C CA . ASN A 1 106 ? 6.247 -11.816 -6.184 1.00 94.62 106 ASN A CA 1
ATOM 809 C C . ASN A 1 106 ? 5.338 -10.601 -5.964 1.00 94.62 106 ASN A C 1
ATOM 811 O O . ASN A 1 106 ? 4.226 -10.766 -5.466 1.00 94.62 106 ASN A O 1
ATOM 815 N N . ILE A 1 107 ? 5.791 -9.408 -6.359 1.00 92.50 107 ILE A N 1
ATOM 816 C CA . ILE A 1 107 ? 5.006 -8.170 -6.260 1.00 92.50 107 ILE A CA 1
ATOM 817 C C . ILE A 1 107 ? 3.833 -8.246 -7.237 1.00 92.50 107 ILE A C 1
ATOM 819 O O . ILE A 1 107 ? 2.698 -7.973 -6.855 1.00 92.50 107 ILE A O 1
ATOM 823 N N . ASP A 1 108 ? 4.076 -8.731 -8.454 1.00 93.00 108 ASP A N 1
ATOM 824 C CA . ASP A 1 108 ? 3.044 -8.895 -9.478 1.00 93.00 108 ASP A CA 1
ATOM 825 C C . ASP A 1 108 ? 1.948 -9.877 -9.044 1.00 93.00 108 ASP A C 1
ATOM 827 O O . ASP A 1 108 ? 0.759 -9.624 -9.250 1.00 93.00 108 ASP A O 1
ATOM 831 N N . ARG A 1 109 ? 2.328 -10.974 -8.374 1.00 95.06 109 ARG A N 1
ATOM 832 C CA . ARG A 1 109 ? 1.375 -11.939 -7.809 1.00 95.06 109 ARG A CA 1
ATOM 833 C C . ARG A 1 109 ? 0.565 -11.356 -6.652 1.00 95.06 109 ARG A C 1
ATOM 835 O O . ARG A 1 109 ? -0.626 -11.628 -6.555 1.00 95.06 109 ARG A O 1
ATOM 842 N N . LEU A 1 110 ? 1.183 -10.567 -5.773 1.00 93.81 110 LEU A N 1
ATOM 843 C CA . LEU A 1 110 ? 0.453 -9.880 -4.702 1.00 93.81 110 LEU A CA 1
ATOM 844 C C . LEU A 1 110 ? -0.533 -8.860 -5.281 1.00 93.81 110 LEU A C 1
ATOM 846 O O . LEU A 1 110 ? -1.680 -8.787 -4.846 1.00 93.81 110 LEU A O 1
ATOM 850 N N . ALA A 1 111 ? -0.111 -8.132 -6.312 1.00 92.12 111 ALA A N 1
ATOM 851 C CA . ALA A 1 111 ? -0.923 -7.139 -6.994 1.00 92.12 111 ALA A CA 1
ATOM 852 C C . ALA A 1 111 ? -2.109 -7.760 -7.760 1.00 92.12 111 ALA A C 1
ATOM 854 O O . ALA A 1 111 ? -3.149 -7.119 -7.882 1.00 92.12 111 ALA A O 1
ATOM 855 N N . SER A 1 112 ? -1.993 -8.999 -8.258 1.00 93.88 112 SER A N 1
ATOM 856 C CA . SER A 1 112 ? -3.100 -9.703 -8.929 1.00 93.88 112 SER A CA 1
ATOM 857 C C . SER A 1 112 ? -4.106 -10.341 -7.967 1.00 93.88 112 SER A C 1
ATOM 859 O O . SER A 1 112 ? -5.261 -10.536 -8.335 1.00 93.88 112 SER A O 1
ATOM 861 N N . GLN A 1 113 ? -3.683 -10.658 -6.741 1.00 96.19 113 GLN A N 1
ATOM 862 C CA . GLN A 1 113 ? -4.541 -11.228 -5.695 1.00 96.19 113 GLN A CA 1
ATOM 863 C C . GLN A 1 113 ? -5.174 -10.163 -4.788 1.00 96.19 113 GLN A C 1
ATOM 865 O O . GLN A 1 113 ? -6.059 -10.482 -3.995 1.00 96.19 113 GLN A O 1
ATOM 870 N N . GLY A 1 114 ? -4.702 -8.919 -4.876 1.00 92.06 114 GLY A N 1
ATOM 871 C CA . GLY A 1 114 ? -5.110 -7.814 -4.021 1.00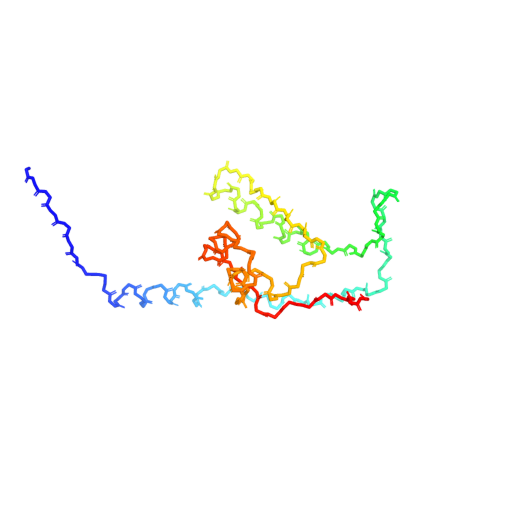 92.06 114 GLY A CA 1
ATOM 872 C C . GLY A 1 114 ? -5.664 -6.618 -4.788 1.00 92.06 114 GLY A C 1
ATOM 873 O O . GLY A 1 114 ? -6.123 -6.717 -5.925 1.00 92.06 114 GLY A O 1
ATOM 874 N N . LEU A 1 115 ? -5.619 -5.462 -4.129 1.00 91.62 115 LEU A N 1
ATOM 875 C CA . LEU A 1 115 ? -5.999 -4.179 -4.706 1.00 91.62 115 LEU A CA 1
ATOM 876 C C . LEU A 1 115 ? -4.755 -3.462 -5.240 1.00 91.62 115 LEU A C 1
ATOM 878 O O . LEU A 1 115 ? -3.783 -3.281 -4.508 1.00 91.62 115 LEU A O 1
ATOM 882 N N . LYS A 1 116 ? -4.815 -3.007 -6.495 1.00 90.19 116 LYS A N 1
ATOM 883 C CA . LYS A 1 116 ? -3.806 -2.120 -7.089 1.00 90.19 116 LYS A CA 1
ATOM 884 C C . LYS A 1 116 ? -4.290 -0.682 -7.041 1.00 90.19 116 LYS A C 1
ATOM 886 O O . LYS A 1 116 ? -5.422 -0.401 -7.432 1.00 90.19 116 LYS A O 1
ATOM 891 N N . LEU A 1 117 ? -3.421 0.224 -6.615 1.00 89.50 117 LEU A N 1
ATOM 892 C CA . LEU A 1 117 ? -3.715 1.648 -6.584 1.00 89.50 117 LEU A CA 1
ATOM 893 C C . LEU A 1 117 ? -3.046 2.305 -7.793 1.00 89.50 117 LEU A C 1
ATOM 895 O O . LEU A 1 117 ? -1.827 2.347 -7.888 1.00 89.50 117 LEU A O 1
ATOM 899 N N . LEU A 1 118 ? -3.846 2.789 -8.743 1.00 89.38 118 LEU A N 1
ATOM 900 C CA . LEU A 1 118 ? -3.316 3.385 -9.977 1.00 89.38 118 LEU A CA 1
ATOM 901 C C . LEU A 1 118 ? -2.861 4.836 -9.778 1.00 89.38 118 LEU A C 1
ATOM 903 O O . LEU A 1 118 ? -1.933 5.274 -10.445 1.00 89.38 118 LEU A O 1
ATOM 907 N N . ASN A 1 119 ? -3.477 5.542 -8.826 1.00 88.94 119 ASN A N 1
ATOM 908 C CA . ASN A 1 119 ? -3.204 6.945 -8.525 1.00 88.94 119 ASN A CA 1
ATOM 909 C C . ASN A 1 119 ? -2.751 7.080 -7.067 1.00 88.94 119 ASN A C 1
ATOM 911 O O . ASN A 1 119 ? -3.565 7.318 -6.175 1.00 88.94 119 ASN A O 1
ATOM 915 N N . THR A 1 120 ? -1.454 6.904 -6.827 1.00 85.62 120 THR A N 1
ATOM 916 C CA . THR A 1 120 ? -0.825 7.100 -5.513 1.00 85.62 120 THR A CA 1
ATOM 917 C C . THR A 1 120 ? 0.257 8.154 -5.623 1.00 85.62 120 THR A C 1
ATOM 919 O O . THR A 1 120 ? 1.177 7.998 -6.425 1.00 85.62 120 THR A O 1
ATOM 922 N N . TYR A 1 121 ? 0.167 9.198 -4.805 1.00 83.56 121 TYR A N 1
ATOM 923 C CA . TYR A 1 121 ? 1.123 10.299 -4.814 1.00 83.56 121 TYR A CA 1
ATOM 924 C C . TYR A 1 121 ? 1.864 10.357 -3.478 1.00 83.56 121 TYR A C 1
ATOM 926 O O . TYR A 1 121 ? 1.210 10.292 -2.432 1.00 83.56 121 TYR A O 1
ATOM 934 N N . PRO A 1 122 ? 3.201 10.485 -3.484 1.00 78.50 122 PRO A N 1
ATOM 935 C CA . PRO A 1 122 ? 3.925 10.825 -2.273 1.00 78.50 122 PRO A CA 1
ATOM 936 C C . PRO A 1 122 ? 3.583 12.266 -1.874 1.00 78.50 122 PRO A C 1
ATOM 938 O O . PRO A 1 122 ? 3.346 13.122 -2.726 1.00 78.50 122 PRO A O 1
ATOM 941 N N . ILE A 1 123 ? 3.562 12.544 -0.571 1.00 75.62 123 ILE A N 1
ATOM 942 C CA . ILE A 1 123 ? 3.293 13.897 -0.061 1.00 75.62 123 ILE A CA 1
ATOM 943 C C . ILE A 1 123 ? 4.454 14.871 -0.339 1.00 75.62 123 ILE A C 1
ATOM 945 O O . ILE A 1 123 ? 4.250 16.081 -0.368 1.00 75.62 123 ILE A O 1
ATOM 949 N N . ALA A 1 124 ? 5.654 14.344 -0.595 1.00 60.84 124 ALA A N 1
ATOM 950 C CA . ALA A 1 124 ? 6.823 15.089 -1.039 1.00 60.84 124 ALA A CA 1
ATOM 951 C C . ALA A 1 124 ? 7.678 14.202 -1.956 1.00 60.84 124 ALA A C 1
ATOM 953 O O . ALA A 1 124 ? 7.937 13.046 -1.628 1.00 60.84 124 ALA A O 1
ATOM 954 N N . ALA A 1 125 ? 8.109 14.747 -3.090 1.00 57.69 125 ALA A N 1
ATOM 955 C CA . ALA A 1 125 ? 9.156 14.181 -3.933 1.00 57.69 125 ALA A CA 1
ATOM 956 C C . ALA A 1 125 ? 10.280 15.221 -3.952 1.00 57.69 125 ALA A C 1
ATOM 958 O O . ALA A 1 125 ? 10.045 16.346 -4.397 1.00 57.69 125 ALA A O 1
ATOM 959 N N . THR A 1 126 ? 11.428 14.890 -3.361 1.00 39.03 126 THR A N 1
ATOM 960 C CA . THR A 1 126 ? 12.627 15.746 -3.384 1.00 39.03 126 THR A CA 1
ATOM 961 C C . THR A 1 126 ? 13.603 15.199 -4.405 1.00 39.03 126 THR A C 1
ATOM 963 O O . THR A 1 126 ? 13.707 13.957 -4.470 1.00 39.03 126 THR A O 1
#

Sequence (126 aa):
MYLNVESFMNTQDFIFFLIVAVGCSSTAFADDAPTNVFAPTVQTKEYFEPFIPRPDQETEAADKLAALEKKFGRKPNVLILLVDDMGWGDPGCYGGGLLIGAPTPNIDRLASQGLKLLNTYPIAAT